Protein AF-A0A239DY11-F1 (afdb_monomer_lite)

Secondary structure (DSSP, 8-state):
--SHHHHHHHHHHHHHHHHHHHHHHHHHHHHHHHHHHHHHHHHHHHHHHHHHHHHHHHHHHHHHHHH--HHHHEEEEE-TTS-EEEEEE-HHHHHHHHHHHHTT--

Foldseek 3Di:
DPPVVVVVVVVVVVVVVVVVVVVVVVVVVVVCCVPVVVVVVVVVVVVVLVVQLVVLVVVLVVCCVPPDDPCQQKPFDADPVGHTPDIDGPVVVVVVNVVSVVSNVD

Structure (mmCIF, N/CA/C/O backbone):
data_AF-A0A239DY11-F1
#
_entry.id   AF-A0A239DY11-F1
#
loop_
_atom_site.group_PDB
_atom_site.id
_atom_site.type_symbol
_atom_site.label_atom_id
_atom_site.label_alt_id
_atom_site.label_comp_id
_atom_site.label_asym_id
_atom_site.label_entity_id
_atom_site.label_seq_id
_atom_site.pdbx_PDB_ins_code
_atom_site.Cartn_x
_atom_site.Cartn_y
_atom_site.Cartn_z
_atom_site.occupancy
_atom_site.B_iso_or_equiv
_atom_site.auth_seq_id
_atom_site.auth_comp_id
_atom_site.auth_asym_id
_atom_site.auth_atom_id
_atom_site.pdbx_PDB_model_num
ATOM 1 N N . MET A 1 1 ? 35.630 11.536 -66.362 1.00 48.06 1 MET A N 1
ATOM 2 C CA . MET A 1 1 ? 34.251 11.550 -65.810 1.00 48.06 1 MET A CA 1
ATOM 3 C C . MET A 1 1 ? 34.082 10.551 -64.643 1.00 48.06 1 MET A C 1
ATOM 5 O O . MET A 1 1 ? 33.128 9.793 -64.624 1.00 48.06 1 MET A O 1
ATOM 9 N N . TYR A 1 2 ? 34.978 10.537 -63.639 1.00 54.25 2 TYR A N 1
ATOM 10 C CA . TYR A 1 2 ? 34.955 9.521 -62.556 1.00 54.25 2 TYR A CA 1
ATOM 11 C C . TYR A 1 2 ? 34.627 10.074 -61.153 1.00 54.25 2 TYR A C 1
ATOM 13 O O . TYR A 1 2 ? 34.283 9.324 -60.245 1.00 54.25 2 TYR A O 1
ATOM 21 N N . ILE A 1 3 ? 34.649 11.397 -60.964 1.00 56.22 3 ILE A N 1
ATOM 22 C CA . ILE A 1 3 ? 34.571 12.025 -59.630 1.00 56.22 3 ILE A CA 1
ATOM 23 C C . ILE A 1 3 ? 33.116 12.144 -59.122 1.00 56.22 3 ILE A C 1
ATOM 25 O O . ILE A 1 3 ? 32.859 12.135 -57.918 1.00 56.22 3 ILE A O 1
ATOM 29 N N . LYS A 1 4 ? 32.123 12.172 -60.025 1.00 50.00 4 LYS A N 1
ATOM 30 C CA . LYS A 1 4 ? 30.705 12.387 -59.667 1.00 50.00 4 LYS A CA 1
ATOM 31 C C . LYS A 1 4 ? 30.059 11.173 -58.970 1.00 50.00 4 LYS A C 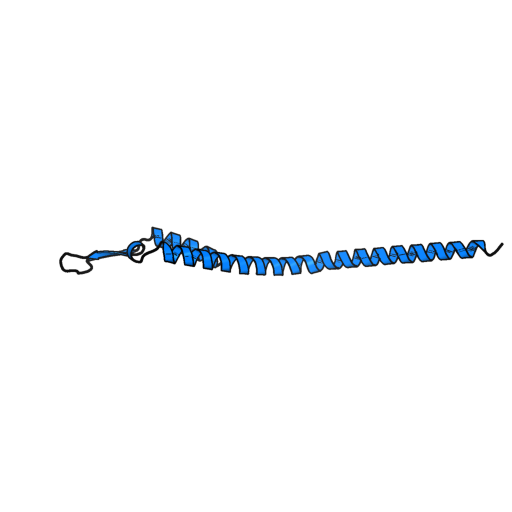1
ATOM 33 O O . LYS A 1 4 ? 29.171 11.354 -58.141 1.00 50.00 4 LYS A O 1
ATOM 38 N N . LYS A 1 5 ? 30.549 9.949 -59.225 1.00 49.91 5 LYS A N 1
ATOM 39 C CA . LYS A 1 5 ? 30.066 8.707 -58.578 1.00 49.91 5 LYS A CA 1
ATOM 40 C C . LYS A 1 5 ? 30.434 8.638 -57.085 1.00 49.91 5 LYS A C 1
ATOM 42 O O . LYS A 1 5 ? 29.667 8.088 -56.299 1.00 49.91 5 LYS A O 1
ATOM 47 N N . ARG A 1 6 ? 31.551 9.266 -56.678 1.00 54.41 6 ARG A N 1
ATOM 48 C CA . ARG A 1 6 ? 32.090 9.224 -55.304 1.00 54.41 6 ARG A CA 1
ATOM 49 C C . ARG A 1 6 ? 31.187 9.933 -54.277 1.00 54.41 6 ARG A C 1
ATOM 51 O O . ARG A 1 6 ? 30.952 9.449 -53.177 1.00 54.41 6 ARG A O 1
ATOM 58 N N . LYS A 1 7 ? 30.600 11.072 -54.657 1.00 56.34 7 LYS A N 1
ATOM 59 C CA . LYS A 1 7 ? 29.726 11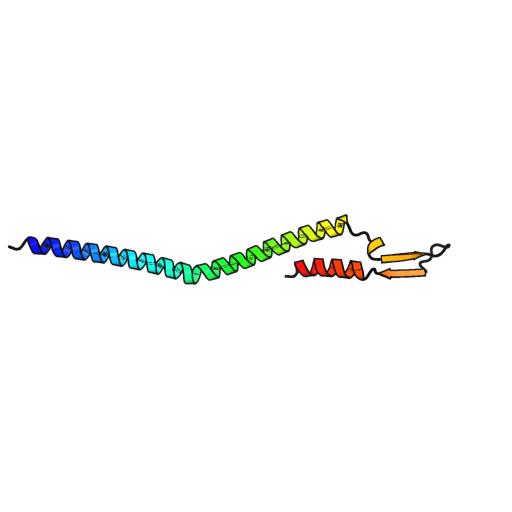.854 -53.761 1.00 56.34 7 LYS A CA 1
ATOM 60 C C . LYS A 1 7 ? 28.365 11.193 -53.500 1.00 56.34 7 LYS A C 1
ATOM 62 O O . LYS A 1 7 ? 27.757 11.462 -52.469 1.00 56.34 7 LYS A O 1
ATOM 67 N N . ARG A 1 8 ? 27.881 10.328 -54.402 1.00 60.59 8 ARG A N 1
ATOM 68 C CA . ARG A 1 8 ? 26.579 9.653 -54.256 1.00 60.59 8 ARG A CA 1
ATOM 69 C C . ARG A 1 8 ? 26.630 8.520 -53.227 1.00 60.59 8 ARG A C 1
ATOM 71 O O . ARG A 1 8 ? 25.705 8.422 -52.432 1.00 60.59 8 ARG A O 1
ATOM 78 N N . TYR A 1 9 ? 27.710 7.731 -53.166 1.00 68.25 9 TYR A N 1
ATOM 79 C CA . TYR A 1 9 ? 27.815 6.673 -52.148 1.00 68.25 9 TYR A CA 1
ATOM 80 C C . TYR A 1 9 ? 27.981 7.232 -50.732 1.00 68.25 9 TYR A C 1
ATOM 82 O O . TYR A 1 9 ? 27.451 6.648 -49.796 1.00 68.25 9 TYR A O 1
ATOM 90 N N . LEU A 1 10 ? 28.678 8.366 -50.561 1.00 69.50 10 LEU A N 1
ATOM 91 C CA . LEU A 1 10 ? 28.836 9.001 -49.245 1.00 69.50 10 LEU A CA 1
ATOM 92 C C . LEU A 1 10 ? 27.484 9.468 -48.699 1.00 69.50 10 LEU A C 1
ATOM 94 O O . LEU A 1 10 ? 27.180 9.224 -47.538 1.00 69.50 10 LEU A O 1
ATOM 98 N N . LYS A 1 11 ? 26.643 10.065 -49.555 1.00 74.25 11 LYS A N 1
ATOM 99 C CA . LYS A 1 11 ? 25.281 10.472 -49.181 1.00 74.25 11 LYS A CA 1
ATOM 100 C C . LYS A 1 11 ? 24.397 9.280 -48.818 1.00 74.25 11 LYS A C 1
ATOM 102 O O . LYS A 1 11 ? 23.696 9.349 -47.820 1.00 74.25 11 LYS A O 1
ATOM 107 N N . VAL A 1 12 ? 24.465 8.188 -49.585 1.00 80.31 12 VAL A N 1
ATOM 108 C CA . VAL A 1 12 ? 23.704 6.961 -49.286 1.00 80.31 12 VAL A CA 1
ATOM 109 C C . VAL A 1 12 ? 24.174 6.342 -47.968 1.00 80.31 12 VAL A C 1
ATOM 111 O O . VAL A 1 12 ? 23.343 6.023 -47.131 1.00 80.31 12 VAL A O 1
ATOM 114 N N . LYS A 1 13 ? 25.490 6.268 -47.729 1.00 84.62 13 LYS A N 1
ATOM 115 C CA . LYS A 1 13 ? 26.055 5.714 -46.490 1.00 84.62 13 LYS A CA 1
ATOM 116 C C . LYS A 1 13 ? 25.643 6.519 -45.251 1.00 84.62 13 LYS A C 1
ATOM 118 O O . LYS A 1 13 ? 25.296 5.924 -44.238 1.00 84.62 13 LYS A O 1
ATOM 123 N N . ILE A 1 14 ? 25.633 7.851 -45.342 1.00 86.31 14 ILE A N 1
ATOM 124 C CA . ILE A 1 14 ? 25.152 8.729 -44.261 1.00 86.31 14 ILE A CA 1
ATOM 125 C C . ILE A 1 14 ? 23.659 8.498 -44.001 1.00 86.31 14 ILE A C 1
ATOM 127 O O . ILE A 1 14 ? 23.258 8.363 -42.849 1.00 86.31 14 ILE A O 1
ATOM 131 N N . TYR A 1 15 ? 22.848 8.382 -45.054 1.00 88.62 15 TYR A N 1
ATOM 132 C CA . TYR A 1 15 ? 21.413 8.123 -44.917 1.00 88.62 15 TYR A CA 1
ATOM 133 C C . TYR A 1 15 ? 21.130 6.774 -44.239 1.00 88.62 15 TYR A C 1
ATOM 135 O O . TYR A 1 15 ? 20.275 6.689 -43.361 1.00 88.62 15 TYR A O 1
ATOM 143 N N . THR A 1 16 ? 21.891 5.730 -44.583 1.00 87.94 16 THR A N 1
ATOM 144 C CA . THR A 1 16 ? 21.779 4.410 -43.944 1.00 87.94 16 THR A CA 1
ATOM 145 C C . THR A 1 16 ? 22.187 4.443 -42.469 1.00 87.94 16 THR A C 1
ATOM 147 O O . THR A 1 16 ? 21.552 3.791 -41.650 1.00 87.94 16 THR A O 1
ATOM 150 N N . ILE A 1 17 ? 23.207 5.222 -42.098 1.00 89.75 17 ILE A N 1
ATOM 151 C CA . ILE A 1 17 ? 23.615 5.371 -40.690 1.00 89.75 17 ILE A CA 1
ATOM 152 C C . ILE A 1 17 ? 22.529 6.089 -39.881 1.00 89.75 17 ILE A C 1
ATOM 154 O O . ILE A 1 17 ? 22.201 5.652 -38.781 1.00 89.75 17 ILE A O 1
ATOM 158 N N . ILE A 1 18 ? 21.940 7.153 -40.432 1.00 90.25 18 ILE A N 1
ATOM 159 C CA . ILE A 1 18 ? 20.866 7.907 -39.769 1.00 90.25 18 ILE A CA 1
ATOM 160 C C . ILE A 1 18 ? 19.640 7.019 -39.548 1.00 90.25 18 ILE A C 1
ATOM 162 O O . ILE A 1 18 ? 19.079 7.013 -38.454 1.00 90.25 18 ILE A O 1
ATOM 166 N N . ILE A 1 19 ? 19.244 6.233 -40.555 1.00 90.81 19 ILE A N 1
ATOM 167 C CA . ILE A 1 19 ? 18.071 5.360 -40.433 1.00 90.81 19 ILE A CA 1
ATOM 168 C C . ILE A 1 19 ? 18.316 4.222 -39.441 1.00 90.81 19 ILE A C 1
ATOM 170 O O . ILE A 1 19 ? 17.426 3.883 -38.667 1.00 90.81 19 ILE A O 1
ATOM 174 N N . PHE A 1 20 ? 19.539 3.689 -39.400 1.00 91.19 20 PHE A N 1
ATOM 175 C CA . PHE A 1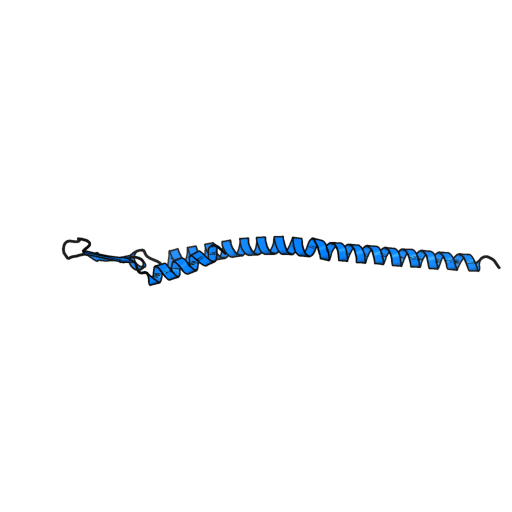 20 ? 19.934 2.681 -38.422 1.00 91.19 20 PHE A CA 1
ATOM 176 C C . PHE A 1 20 ? 19.917 3.246 -36.996 1.00 91.19 20 PHE A C 1
ATOM 178 O O . PHE A 1 20 ? 19.383 2.615 -36.091 1.00 91.19 20 PHE A O 1
ATOM 185 N N . MET A 1 21 ? 20.424 4.466 -36.799 1.00 90.44 21 MET A N 1
ATOM 186 C CA . MET A 1 21 ? 20.396 5.141 -35.499 1.00 90.44 21 MET A CA 1
ATOM 187 C C . MET A 1 21 ? 18.959 5.374 -35.007 1.00 90.44 21 MET A C 1
ATOM 189 O O . MET A 1 21 ? 18.652 5.078 -33.854 1.00 90.44 21 MET A O 1
ATOM 193 N N . LEU A 1 22 ? 18.065 5.840 -35.885 1.00 89.81 22 LEU A N 1
ATOM 194 C CA . LEU A 1 22 ? 16.636 6.002 -35.587 1.00 89.81 22 LEU A CA 1
ATOM 195 C C . LEU A 1 22 ? 15.956 4.672 -35.242 1.00 89.81 22 LEU A C 1
ATOM 197 O O . LEU A 1 22 ? 15.145 4.609 -34.317 1.00 89.81 22 LEU A O 1
ATOM 201 N N . MET A 1 23 ? 16.307 3.600 -35.949 1.00 90.31 23 MET A N 1
ATOM 202 C CA . MET A 1 23 ? 15.774 2.265 -35.686 1.00 90.31 23 MET A CA 1
ATOM 203 C C . MET A 1 23 ? 16.217 1.738 -34.314 1.00 90.31 23 MET A C 1
ATOM 205 O O . MET A 1 23 ? 15.401 1.207 -33.571 1.00 90.31 23 MET A O 1
ATOM 209 N N . VAL A 1 24 ? 17.481 1.943 -33.931 1.00 88.25 24 VAL A N 1
ATOM 210 C CA . VAL A 1 24 ? 17.993 1.544 -32.608 1.00 88.25 24 VAL A CA 1
ATOM 211 C C . VAL A 1 24 ? 17.326 2.342 -31.486 1.00 88.25 24 VAL A C 1
ATOM 213 O O . VAL A 1 24 ? 16.937 1.760 -30.475 1.00 88.25 24 VAL A O 1
ATOM 216 N N . LEU A 1 25 ? 17.147 3.653 -31.672 1.00 86.94 25 LEU A N 1
ATOM 217 C CA . LEU A 1 25 ? 16.452 4.510 -30.708 1.00 86.94 25 LEU A CA 1
ATOM 218 C C . LEU A 1 25 ? 15.011 4.035 -30.491 1.00 86.94 25 LEU A C 1
ATOM 220 O O . LEU A 1 25 ? 14.616 3.766 -29.361 1.00 86.94 25 LEU A O 1
ATOM 224 N N . THR A 1 26 ? 14.246 3.872 -31.570 1.00 85.44 26 THR A N 1
ATOM 225 C CA . THR A 1 26 ? 12.842 3.433 -31.490 1.00 85.44 26 THR A CA 1
ATOM 226 C C . THR A 1 26 ? 12.699 2.033 -30.895 1.00 85.44 26 THR A C 1
ATOM 228 O O . THR A 1 26 ? 11.829 1.821 -30.055 1.00 85.44 26 THR A O 1
ATOM 231 N N . PHE A 1 27 ? 13.585 1.097 -31.243 1.00 83.12 27 PHE A N 1
ATOM 232 C CA . PHE A 1 27 ? 13.581 -0.251 -30.671 1.00 83.12 27 PHE A CA 1
ATOM 233 C C . PHE A 1 27 ? 13.924 -0.251 -29.173 1.00 83.12 27 PHE A C 1
ATOM 235 O O . PHE A 1 27 ? 13.315 -0.987 -28.398 1.00 83.12 27 PHE A O 1
ATOM 242 N N . GLY A 1 28 ? 14.856 0.609 -28.747 1.00 79.62 28 GLY A N 1
ATOM 243 C CA . GLY A 1 28 ? 15.194 0.805 -27.336 1.00 79.62 28 GLY A CA 1
ATOM 244 C C . GLY A 1 28 ? 14.025 1.363 -26.524 1.00 79.62 28 GLY A C 1
ATOM 245 O O . GLY A 1 28 ? 13.706 0.818 -25.469 1.00 79.62 28 GLY A O 1
ATOM 246 N N . PHE A 1 29 ? 13.341 2.386 -27.045 1.00 77.00 29 PHE A N 1
ATOM 247 C CA . PHE A 1 29 ? 12.123 2.927 -26.432 1.00 77.00 29 PHE A CA 1
ATOM 248 C C . PHE A 1 29 ? 11.020 1.864 -26.327 1.00 77.00 29 PHE A C 1
ATOM 250 O O . PHE A 1 29 ? 10.446 1.688 -25.259 1.00 77.00 29 PHE A O 1
ATOM 257 N N . PHE A 1 30 ? 10.795 1.075 -27.380 1.00 76.88 30 PHE A N 1
ATOM 258 C CA . PHE A 1 30 ? 9.774 0.021 -27.376 1.00 76.88 30 PHE A CA 1
ATOM 259 C C . PHE A 1 30 ? 10.087 -1.125 -26.395 1.00 76.88 30 PHE A C 1
ATOM 261 O O . PHE A 1 30 ? 9.180 -1.737 -25.825 1.00 76.88 30 PHE A O 1
ATOM 268 N N . TYR A 1 31 ? 11.373 -1.429 -26.190 1.00 73.69 31 TYR A N 1
ATOM 269 C CA . TYR A 1 31 ? 11.825 -2.420 -25.211 1.00 73.69 31 TYR A CA 1
ATOM 270 C C . TYR A 1 31 ? 11.669 -1.915 -23.771 1.00 73.69 31 TYR A C 1
ATOM 272 O O . TYR A 1 31 ? 11.290 -2.681 -22.882 1.00 73.69 31 TYR A O 1
ATOM 280 N N . ILE A 1 32 ? 11.937 -0.626 -23.551 1.00 68.38 32 ILE A N 1
ATOM 281 C CA . ILE A 1 32 ? 11.710 0.046 -22.272 1.00 68.38 32 ILE A CA 1
ATOM 282 C C . ILE A 1 32 ? 10.215 0.069 -21.956 1.00 68.38 32 ILE A C 1
ATOM 284 O O . ILE A 1 32 ? 9.830 -0.421 -20.901 1.00 68.38 32 ILE A O 1
ATOM 288 N N . ASP A 1 33 ? 9.362 0.522 -22.870 1.00 68.44 33 ASP A N 1
ATOM 289 C CA . ASP A 1 33 ? 7.922 0.610 -22.609 1.00 68.44 33 ASP A CA 1
ATOM 290 C C . ASP A 1 33 ? 7.303 -0.763 -22.318 1.00 68.44 33 ASP A C 1
ATOM 292 O O . ASP A 1 33 ? 6.605 -0.926 -21.322 1.00 68.44 33 ASP A O 1
ATOM 296 N N . ASN A 1 34 ? 7.618 -1.800 -23.098 1.00 65.88 34 ASN A N 1
ATOM 297 C CA . ASN A 1 34 ? 7.008 -3.118 -22.877 1.00 65.88 34 ASN A CA 1
ATOM 298 C C . ASN A 1 34 ? 7.492 -3.839 -21.612 1.00 65.88 34 ASN A C 1
ATOM 300 O O . ASN A 1 34 ? 6.792 -4.720 -21.114 1.00 65.88 34 ASN A O 1
ATOM 304 N N . LYS A 1 35 ? 8.688 -3.524 -21.100 1.00 61.69 35 LYS A N 1
ATOM 305 C CA . LYS A 1 35 ? 9.298 -4.280 -19.990 1.00 61.69 35 LYS A CA 1
ATOM 306 C C . LYS A 1 35 ? 9.403 -3.479 -18.694 1.00 61.69 35 LYS A C 1
ATOM 308 O O . LYS A 1 35 ? 9.255 -4.037 -17.606 1.00 61.69 35 LYS A O 1
ATOM 313 N N . ILE A 1 36 ? 9.631 -2.174 -18.799 1.00 64.00 36 ILE A N 1
ATOM 314 C CA . ILE A 1 36 ? 9.755 -1.263 -17.660 1.00 64.00 36 ILE A CA 1
ATOM 315 C C . ILE A 1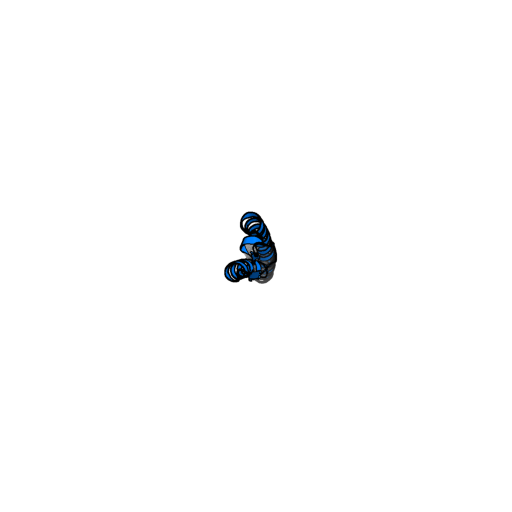 36 ? 8.379 -0.774 -17.213 1.00 64.00 36 ILE A C 1
ATOM 317 O O . ILE A 1 36 ? 8.163 -0.708 -16.009 1.00 64.00 36 ILE A O 1
ATOM 321 N N . MET A 1 37 ? 7.420 -0.539 -18.117 1.00 71.44 37 MET A N 1
ATOM 322 C CA . MET A 1 37 ? 6.079 -0.092 -17.719 1.00 71.44 37 MET A CA 1
ATOM 323 C C . MET A 1 37 ? 5.354 -1.057 -16.762 1.00 71.44 37 MET A C 1
ATOM 325 O O . MET A 1 37 ? 4.931 -0.588 -15.705 1.00 71.44 37 MET A O 1
ATOM 329 N N . PRO A 1 38 ? 5.274 -2.384 -17.012 1.00 72.50 38 PRO A N 1
ATOM 330 C CA . PRO A 1 38 ? 4.636 -3.292 -16.053 1.00 72.50 38 PRO A CA 1
ATOM 331 C C . PRO A 1 38 ? 5.410 -3.389 -14.730 1.00 72.50 38 PRO A C 1
ATOM 333 O O . PRO A 1 38 ? 4.813 -3.539 -13.669 1.00 72.50 38 PRO A O 1
ATOM 336 N N . THR A 1 39 ? 6.738 -3.248 -14.766 1.00 73.56 39 THR A N 1
ATOM 337 C CA . THR A 1 39 ? 7.587 -3.304 -13.565 1.00 73.56 39 THR A CA 1
ATOM 338 C C . THR A 1 39 ? 7.418 -2.056 -12.696 1.00 73.56 39 THR A C 1
ATOM 340 O O . THR A 1 39 ? 7.275 -2.153 -11.480 1.00 73.56 39 THR A O 1
ATOM 343 N N . VAL A 1 40 ? 7.405 -0.874 -13.313 1.00 76.06 40 VAL A N 1
ATOM 344 C CA . VAL A 1 40 ? 7.190 0.406 -12.625 1.00 76.06 40 VAL A CA 1
ATOM 345 C C . VAL A 1 40 ? 5.769 0.490 -12.089 1.00 76.06 40 VAL A C 1
ATOM 347 O O . VAL A 1 40 ? 5.585 0.968 -10.975 1.00 76.06 40 VAL A O 1
ATOM 350 N N . GLN A 1 41 ? 4.781 -0.017 -12.826 1.00 79.12 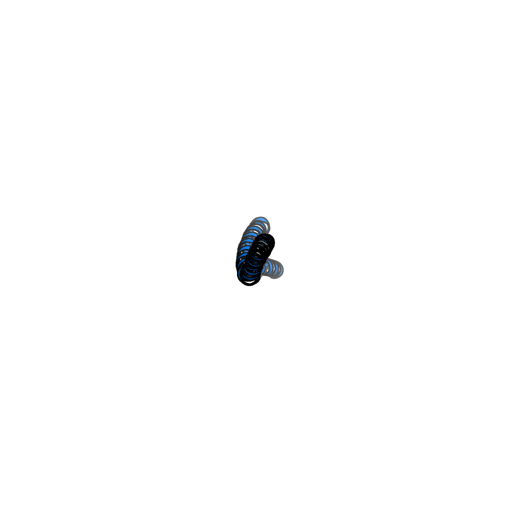41 GLN A N 1
ATOM 351 C CA . GLN A 1 41 ? 3.402 -0.074 -12.358 1.00 79.12 41 GLN A CA 1
ATOM 352 C C . GLN A 1 41 ? 3.252 -1.013 -11.158 1.00 79.12 41 GLN A C 1
ATOM 354 O O . GLN A 1 41 ? 2.664 -0.601 -10.168 1.00 79.12 41 GLN A O 1
ATOM 359 N N . ALA A 1 42 ? 3.855 -2.206 -11.180 1.00 78.69 42 ALA A N 1
ATOM 360 C CA . ALA A 1 42 ? 3.826 -3.124 -10.039 1.00 78.69 42 ALA A CA 1
ATOM 361 C C . ALA A 1 42 ? 4.493 -2.523 -8.789 1.00 78.69 42 ALA A C 1
ATOM 363 O O . ALA A 1 42 ? 3.964 -2.616 -7.684 1.00 78.69 42 ALA A O 1
ATOM 364 N N . ILE A 1 43 ? 5.641 -1.856 -8.950 1.00 81.12 43 ILE A N 1
ATOM 365 C CA . ILE A 1 43 ? 6.310 -1.163 -7.838 1.00 81.12 43 ILE A CA 1
ATOM 366 C C . ILE A 1 43 ? 5.476 0.032 -7.365 1.00 81.12 43 ILE A C 1
ATOM 368 O O . ILE A 1 43 ? 5.378 0.273 -6.164 1.00 81.12 43 ILE A O 1
ATOM 372 N N . GLY A 1 44 ? 4.878 0.776 -8.294 1.00 84.44 44 GLY A N 1
ATOM 373 C CA . GLY A 1 44 ? 4.008 1.910 -8.007 1.00 84.44 44 GLY A CA 1
ATOM 374 C C . GLY A 1 44 ? 2.753 1.495 -7.250 1.00 84.44 44 GLY A C 1
ATOM 375 O O . GLY A 1 44 ? 2.391 2.160 -6.290 1.00 84.44 44 GLY A O 1
ATOM 376 N N . GLU A 1 45 ? 2.142 0.375 -7.621 1.00 84.75 45 GLU A N 1
ATOM 377 C CA . GLU A 1 45 ? 0.971 -0.199 -6.962 1.00 84.75 45 GLU A CA 1
ATOM 378 C C . GLU A 1 45 ? 1.314 -0.681 -5.550 1.00 84.75 45 GLU A C 1
ATOM 380 O O . GLU A 1 45 ? 0.653 -0.279 -4.598 1.00 84.75 45 GLU A O 1
ATOM 385 N N . LEU A 1 46 ? 2.425 -1.407 -5.379 1.00 85.62 46 LEU A N 1
ATOM 386 C CA . LEU A 1 46 ? 2.923 -1.801 -4.056 1.00 85.62 46 LEU A CA 1
ATOM 387 C C . LEU A 1 46 ? 3.224 -0.589 -3.165 1.00 85.62 46 LEU A C 1
ATOM 389 O O . LEU A 1 46 ? 2.889 -0.577 -1.982 1.00 85.62 46 LEU A O 1
ATOM 393 N N . LYS A 1 47 ? 3.854 0.449 -3.725 1.00 85.88 47 LYS A N 1
ATOM 394 C CA . LYS A 1 47 ? 4.165 1.685 -2.996 1.00 85.88 47 LYS A CA 1
ATOM 395 C C . LYS A 1 47 ? 2.910 2.482 -2.661 1.00 85.88 47 LYS A C 1
ATOM 397 O O . LYS A 1 47 ? 2.812 3.009 -1.557 1.00 85.88 47 LYS A O 1
ATOM 402 N N . ALA A 1 48 ? 1.958 2.562 -3.583 1.00 87.06 48 ALA A N 1
ATOM 403 C CA . ALA A 1 48 ? 0.677 3.213 -3.358 1.00 87.06 48 ALA A CA 1
ATOM 404 C C . ALA A 1 48 ? -0.125 2.483 -2.277 1.00 87.06 48 ALA A C 1
ATOM 406 O O . ALA A 1 48 ? -0.656 3.145 -1.389 1.00 87.06 48 ALA A O 1
ATOM 407 N N . GLN A 1 49 ? -0.152 1.149 -2.297 1.00 87.94 49 GLN A N 1
ATOM 408 C CA . GLN A 1 49 ? -0.790 0.334 -1.266 1.00 87.94 49 GLN A CA 1
ATOM 409 C C . GLN A 1 49 ? -0.110 0.548 0.092 1.00 87.94 49 GLN A C 1
ATOM 411 O O . GLN A 1 49 ? -0.787 0.888 1.054 1.00 87.94 49 GLN A O 1
ATOM 416 N N . GLU A 1 50 ? 1.227 0.503 0.162 1.00 88.69 50 GLU A N 1
ATOM 417 C CA . GLU A 1 50 ? 1.987 0.777 1.395 1.00 88.69 50 GLU A CA 1
ATOM 418 C C . GLU A 1 50 ? 1.641 2.153 1.993 1.00 88.69 50 GLU A C 1
ATOM 420 O O . GLU A 1 50 ? 1.381 2.273 3.194 1.00 88.69 50 GLU A O 1
ATOM 425 N N . ILE A 1 51 ? 1.634 3.198 1.160 1.00 87.94 51 ILE A N 1
ATOM 426 C CA . ILE A 1 51 ? 1.296 4.564 1.582 1.00 87.94 51 ILE A CA 1
ATOM 427 C C . ILE A 1 51 ? -0.170 4.642 2.022 1.00 87.94 51 ILE A C 1
ATOM 429 O O . ILE A 1 51 ? -0.463 5.252 3.050 1.00 87.94 51 ILE A O 1
ATOM 433 N N . THR A 1 52 ? -1.077 4.000 1.286 1.00 88.75 52 THR A N 1
ATOM 434 C CA . THR A 1 52 ? -2.516 3.985 1.580 1.00 88.75 52 THR A CA 1
ATOM 435 C C . THR A 1 52 ? -2.789 3.306 2.916 1.00 88.75 52 THR A C 1
ATOM 437 O O . THR A 1 52 ? -3.386 3.922 3.796 1.00 88.75 52 THR A O 1
ATOM 440 N N . THR A 1 53 ? -2.282 2.092 3.134 1.00 88.31 53 THR A N 1
ATOM 441 C CA . THR A 1 53 ? -2.459 1.353 4.390 1.00 88.31 53 THR A CA 1
ATOM 442 C C . THR A 1 53 ? -1.904 2.131 5.583 1.00 88.31 53 THR A C 1
ATOM 444 O O . THR A 1 53 ? -2.543 2.195 6.636 1.00 88.31 53 THR A O 1
ATOM 447 N N . ARG A 1 54 ? -0.737 2.774 5.432 1.00 87.06 54 ARG A N 1
ATOM 448 C CA . ARG A 1 54 ? -0.164 3.627 6.486 1.00 87.06 54 ARG A CA 1
ATOM 449 C C . ARG A 1 54 ? -1.050 4.827 6.796 1.00 87.06 54 ARG A C 1
ATOM 451 O O . ARG A 1 54 ? -1.342 5.059 7.966 1.00 87.06 54 ARG A O 1
ATOM 458 N N . ALA A 1 55 ? -1.507 5.541 5.771 1.00 88.12 55 ALA A N 1
ATOM 459 C CA . ALA A 1 55 ? -2.370 6.705 5.934 1.00 88.12 55 ALA A CA 1
ATOM 460 C C . ALA A 1 55 ? -3.716 6.341 6.582 1.00 88.12 55 ALA A C 1
ATOM 462 O O . ALA A 1 55 ? -4.186 7.059 7.468 1.00 88.12 55 ALA A O 1
ATOM 463 N N . ILE A 1 56 ? -4.318 5.208 6.195 1.00 87.94 56 ILE A N 1
ATOM 464 C CA . ILE A 1 56 ? -5.556 4.708 6.809 1.00 87.94 56 ILE A CA 1
ATOM 465 C C . ILE A 1 56 ? -5.302 4.358 8.276 1.00 87.94 56 ILE A C 1
ATOM 467 O O . ILE A 1 56 ? -6.068 4.787 9.132 1.00 87.94 56 ILE A O 1
ATOM 471 N N . ASN A 1 57 ? -4.223 3.636 8.594 1.00 87.00 57 ASN A N 1
ATOM 472 C CA . ASN A 1 57 ? -3.930 3.250 9.976 1.00 87.00 57 ASN A CA 1
ATOM 473 C C . ASN A 1 57 ? -3.704 4.454 10.890 1.00 87.00 57 ASN A C 1
ATOM 475 O O . ASN A 1 57 ? -4.252 4.522 11.991 1.00 87.00 57 ASN A O 1
ATOM 479 N N . GLU A 1 58 ? -2.946 5.436 10.414 1.00 87.62 58 GLU A N 1
ATOM 480 C CA . GLU A 1 58 ? -2.733 6.676 11.150 1.00 87.62 58 GLU A CA 1
ATOM 481 C C . GLU A 1 58 ? -4.055 7.425 11.372 1.00 87.62 58 GLU A C 1
ATOM 483 O O . GLU A 1 58 ? -4.369 7.801 12.502 1.00 87.62 58 GLU A O 1
ATOM 488 N N . SER A 1 59 ? -4.883 7.545 10.332 1.00 84.88 59 SER A N 1
ATOM 489 C CA . SER A 1 59 ? -6.176 8.235 10.408 1.00 84.88 59 SER A CA 1
ATOM 490 C C . SER A 1 59 ? -7.162 7.535 11.351 1.00 84.88 59 SER A C 1
ATOM 492 O O . SER A 1 59 ? -7.786 8.184 12.190 1.00 84.88 59 SER A O 1
ATOM 494 N N . VAL A 1 60 ? -7.285 6.206 11.264 1.00 84.94 60 VAL A N 1
ATOM 495 C CA . VAL A 1 60 ? -8.181 5.412 12.124 1.00 84.94 60 VAL A CA 1
ATOM 496 C C . VAL A 1 60 ? -7.729 5.472 13.581 1.00 84.94 60 VAL A C 1
ATOM 498 O O . VAL A 1 60 ? -8.559 5.665 14.466 1.00 84.94 60 VAL A O 1
ATOM 501 N N . SER A 1 61 ? -6.425 5.370 13.849 1.00 82.38 61 SER A N 1
ATOM 502 C CA . SER A 1 61 ? -5.873 5.462 15.207 1.00 82.38 61 SER A CA 1
ATOM 503 C C . SER A 1 61 ? -6.189 6.806 15.870 1.00 82.38 61 SER A C 1
ATOM 505 O O . SER A 1 61 ? -6.525 6.847 17.056 1.00 82.38 61 SER A O 1
ATOM 507 N N . VAL A 1 62 ? -6.132 7.902 15.108 1.00 82.00 62 VAL A N 1
ATOM 508 C CA . VAL A 1 62 ? -6.476 9.245 15.594 1.00 82.00 62 VAL A CA 1
ATOM 509 C C . VAL A 1 62 ? -7.968 9.356 15.915 1.00 82.00 62 VAL A C 1
ATOM 511 O O . VAL A 1 62 ? -8.309 9.795 17.012 1.00 82.00 62 VAL A O 1
ATOM 514 N N . VAL A 1 63 ? -8.847 8.908 15.012 1.00 78.75 63 VAL A N 1
ATOM 515 C CA . VAL A 1 63 ? -10.310 8.966 15.201 1.00 78.75 63 VAL A CA 1
ATOM 516 C C . VAL A 1 63 ? -10.755 8.091 16.374 1.00 78.75 63 VAL A C 1
ATOM 518 O O . VAL A 1 63 ? -11.474 8.549 17.258 1.00 78.75 63 VAL A O 1
ATOM 521 N N . VAL A 1 64 ? -10.281 6.843 16.444 1.00 79.44 64 VAL A N 1
ATOM 522 C CA . VAL A 1 64 ? -10.673 5.907 17.510 1.00 79.44 64 VAL A CA 1
ATOM 523 C C . VAL A 1 64 ? -10.218 6.404 18.884 1.00 79.44 64 VAL A C 1
ATOM 525 O O . VAL A 1 64 ? -10.959 6.265 19.851 1.00 79.44 64 VAL A O 1
ATOM 528 N N . LYS A 1 65 ? -9.030 7.013 18.994 1.00 73.50 65 LYS A N 1
ATOM 529 C CA . LYS A 1 65 ? -8.535 7.536 20.279 1.00 73.50 65 LYS A CA 1
ATOM 530 C C . LYS A 1 65 ? -9.238 8.808 20.748 1.00 73.50 65 LYS A C 1
ATOM 532 O O . LYS A 1 65 ? -9.235 9.060 21.950 1.00 73.50 65 LYS A O 1
ATOM 537 N N . GLN A 1 66 ? -9.764 9.624 19.837 1.00 71.69 66 GLN A N 1
ATOM 538 C CA . GLN A 1 66 ? -10.394 10.898 20.194 1.00 71.69 66 GLN A CA 1
ATOM 539 C C . GLN A 1 66 ? -11.902 10.765 20.436 1.00 71.69 66 GLN A C 1
ATOM 541 O O . GLN A 1 66 ? -12.407 11.408 21.355 1.00 71.69 66 GLN A O 1
ATOM 546 N N . ASP A 1 67 ? -12.600 9.913 19.678 1.00 70.38 67 ASP A N 1
ATOM 547 C CA . ASP A 1 67 ? -14.070 9.858 19.687 1.00 70.38 67 ASP A CA 1
ATOM 548 C C . ASP A 1 67 ? -14.677 8.653 20.427 1.00 70.38 67 ASP A C 1
ATOM 550 O O . ASP A 1 67 ? -15.870 8.677 20.719 1.00 70.38 67 ASP A O 1
ATOM 554 N N . VAL A 1 68 ? -13.913 7.597 20.745 1.00 76.44 68 VAL A N 1
ATOM 555 C CA . VAL A 1 68 ? -14.477 6.356 21.317 1.00 76.44 68 VAL A CA 1
ATOM 556 C C . VAL A 1 68 ? -14.026 6.142 22.763 1.00 76.44 68 VAL A C 1
ATOM 558 O O . VAL A 1 68 ? -12.862 5.820 23.017 1.00 76.44 68 VAL A O 1
ATOM 561 N N . LYS A 1 69 ? -14.953 6.245 23.726 1.00 75.56 69 LYS A N 1
ATOM 562 C CA . LYS A 1 69 ? -14.716 5.843 25.125 1.00 75.56 69 LYS A CA 1
ATOM 563 C C . LYS A 1 69 ? -15.193 4.414 25.380 1.00 75.56 69 LYS A C 1
ATOM 565 O O . LYS A 1 69 ? -16.033 3.870 24.669 1.00 75.56 69 LYS A O 1
ATOM 570 N N . TYR A 1 70 ? -14.681 3.799 26.447 1.00 72.06 70 TYR A N 1
ATOM 571 C CA . TYR A 1 70 ? -15.092 2.454 26.871 1.00 72.06 70 TYR A CA 1
ATOM 572 C C . TYR A 1 70 ? -16.602 2.365 27.156 1.00 72.06 70 TYR A C 1
ATOM 574 O O . TYR A 1 70 ? -17.249 1.385 26.795 1.00 72.06 70 TYR A O 1
ATOM 582 N N . GLU A 1 71 ? -17.163 3.431 27.726 1.00 76.19 71 GLU A N 1
ATOM 583 C CA . GLU A 1 71 ? -18.589 3.576 28.049 1.00 76.19 71 GLU A CA 1
ATOM 584 C C . GLU A 1 71 ? -19.486 3.603 26.796 1.00 76.19 71 GLU A C 1
ATOM 586 O O . GLU A 1 71 ? -20.650 3.209 26.856 1.00 76.19 71 GLU A O 1
ATOM 591 N N . ASP A 1 72 ? -18.940 3.998 25.639 1.00 77.56 72 ASP A N 1
ATOM 592 C CA . ASP A 1 72 ? -19.669 4.021 24.366 1.00 77.56 72 ASP A CA 1
ATOM 593 C C . ASP A 1 72 ? -19.714 2.635 23.700 1.00 77.56 72 ASP A C 1
ATOM 595 O O . ASP A 1 72 ? -20.621 2.330 22.913 1.00 77.56 72 ASP A O 1
ATOM 599 N N . LEU A 1 73 ? -18.742 1.778 24.036 1.00 82.31 73 LEU A N 1
ATOM 600 C CA . LEU A 1 73 ? -18.624 0.402 23.550 1.00 82.31 73 LEU A CA 1
ATOM 601 C C . LEU A 1 73 ? -19.355 -0.595 24.442 1.00 82.31 73 LEU A C 1
ATOM 603 O O . LEU A 1 73 ? -19.871 -1.594 23.936 1.00 82.31 73 LEU A O 1
ATOM 607 N N . ILE A 1 74 ? -19.393 -0.349 25.751 1.00 82.69 74 ILE A N 1
ATOM 608 C CA . ILE A 1 74 ? -20.001 -1.234 26.741 1.00 82.69 74 ILE A CA 1
ATOM 609 C C . ILE A 1 74 ? -20.836 -0.394 27.705 1.00 82.69 74 ILE A C 1
ATOM 611 O O . ILE A 1 74 ? -20.311 0.413 28.465 1.00 82.69 74 ILE A O 1
ATOM 615 N N . SER A 1 75 ? -22.146 -0.640 27.707 1.00 83.81 75 SER A N 1
ATOM 616 C CA . SER A 1 75 ? -23.073 -0.065 28.676 1.00 83.81 75 SER A CA 1
ATOM 617 C C . SER A 1 75 ? -23.200 -1.000 29.875 1.00 83.81 75 SER A C 1
ATOM 619 O O . SER 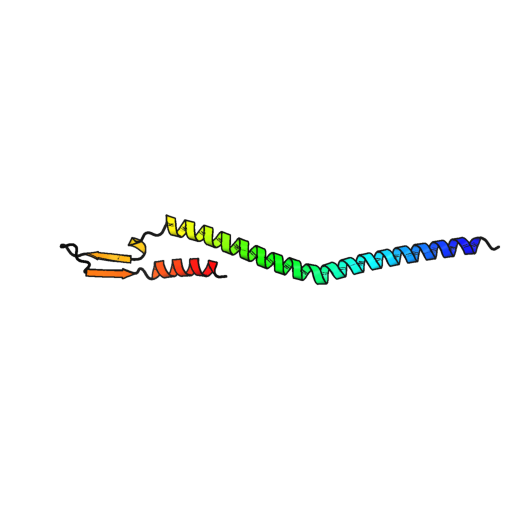A 1 75 ? -23.579 -2.167 29.725 1.00 83.81 75 SER A O 1
ATOM 621 N N . ILE A 1 76 ? -22.876 -0.484 31.059 1.00 82.56 76 ILE A N 1
ATOM 622 C CA . ILE A 1 76 ? -22.976 -1.191 32.337 1.00 82.56 76 ILE A CA 1
ATOM 623 C C . ILE A 1 76 ? -24.083 -0.519 33.153 1.00 82.56 76 ILE A C 1
ATOM 625 O O . ILE A 1 76 ? -24.100 0.704 33.287 1.00 82.56 76 ILE A O 1
ATOM 629 N N . LYS A 1 77 ? -25.026 -1.308 33.674 1.00 79.88 77 LYS A N 1
ATOM 630 C CA . LYS A 1 77 ? -25.984 -0.864 34.692 1.00 79.88 77 LYS A CA 1
ATOM 631 C C . LYS A 1 77 ? -25.685 -1.572 36.004 1.00 79.88 77 LYS A C 1
ATOM 633 O O . LYS A 1 77 ? -25.597 -2.801 36.049 1.00 79.88 77 LYS A O 1
ATOM 638 N N . GLU A 1 78 ? -25.554 -0.770 37.047 1.00 83.31 78 GLU A N 1
ATOM 639 C CA . GLU A 1 78 ? -25.300 -1.201 38.417 1.00 83.31 78 GLU A CA 1
ATOM 640 C C . GLU A 1 78 ? -26.558 -0.974 39.267 1.00 83.31 78 GLU A C 1
ATOM 642 O O . GLU A 1 78 ? -27.374 -0.096 38.963 1.00 83.31 78 GLU A O 1
ATOM 647 N N . ASP A 1 79 ? -26.756 -1.805 40.290 1.00 80.06 79 ASP A N 1
ATOM 648 C CA . ASP A 1 79 ? -27.820 -1.622 41.280 1.00 80.06 79 ASP A CA 1
ATOM 649 C C . ASP A 1 79 ? -27.439 -0.588 42.361 1.00 80.06 79 ASP A C 1
ATOM 651 O O . ASP A 1 79 ? -26.347 -0.022 42.358 1.00 80.06 79 ASP A O 1
ATOM 655 N N . ALA A 1 80 ? -28.354 -0.317 43.298 1.00 81.19 80 ALA A N 1
ATOM 656 C CA . ALA A 1 80 ? -28.136 0.659 44.370 1.00 81.19 80 ALA A CA 1
ATOM 657 C C . ALA A 1 80 ? -27.025 0.265 45.371 1.00 81.19 80 ALA A C 1
ATOM 659 O O . ALA A 1 80 ? -26.589 1.113 46.149 1.00 81.19 80 ALA A O 1
ATOM 660 N N . GLU A 1 81 ? -26.572 -0.990 45.353 1.00 80.69 81 GLU A N 1
ATOM 661 C CA . GLU A 1 81 ? -25.480 -1.524 46.177 1.00 80.69 81 GLU A CA 1
ATOM 662 C C . GLU A 1 81 ? -24.153 -1.620 45.397 1.00 80.69 81 GLU A C 1
ATOM 664 O O . GLU A 1 81 ? -23.138 -2.027 45.962 1.00 80.69 81 GLU A O 1
ATOM 669 N N . GLY A 1 82 ? -24.131 -1.192 44.128 1.00 79.69 82 GLY A N 1
ATOM 670 C CA . GLY A 1 82 ? -22.942 -1.181 43.273 1.00 79.69 82 GLY A CA 1
ATOM 671 C C . GLY A 1 82 ? -22.650 -2.514 42.579 1.00 79.69 82 GLY A C 1
ATOM 672 O O . GLY A 1 82 ? -21.561 -2.691 42.032 1.00 79.69 82 GLY A O 1
ATOM 673 N N . ASN A 1 83 ? -23.588 -3.468 42.577 1.00 83.38 83 ASN A N 1
ATOM 674 C CA . ASN A 1 83 ? -23.407 -4.726 41.854 1.00 83.38 83 ASN A CA 1
ATOM 675 C C . ASN A 1 83 ? -23.825 -4.568 40.387 1.00 83.38 83 ASN A C 1
ATOM 677 O O . ASN A 1 83 ? -24.897 -4.043 40.072 1.00 83.38 83 ASN A O 1
ATOM 681 N N . ILE A 1 84 ? -22.997 -5.076 39.470 1.00 80.25 84 ILE A N 1
ATOM 682 C CA . ILE A 1 84 ? -23.294 -5.078 38.033 1.00 80.25 84 ILE A CA 1
ATOM 683 C C . ILE A 1 84 ? -24.477 -6.017 37.774 1.00 80.25 84 ILE A C 1
ATOM 685 O O . ILE A 1 84 ? -24.352 -7.236 37.881 1.00 80.25 84 ILE A O 1
ATOM 689 N N . THR A 1 85 ? -25.623 -5.456 37.397 1.00 81.31 85 THR A N 1
ATOM 690 C CA . THR A 1 85 ? -26.850 -6.217 37.110 1.00 81.31 85 THR A CA 1
ATOM 691 C C . THR A 1 85 ? -27.049 -6.459 35.619 1.00 81.31 85 THR A C 1
ATOM 693 O O . THR A 1 85 ? -27.716 -7.421 35.233 1.00 81.31 85 THR A O 1
ATOM 696 N N . PHE A 1 86 ? -26.466 -5.621 34.757 1.00 81.50 86 PHE A N 1
ATOM 697 C CA . PHE A 1 86 ? -26.593 -5.767 33.310 1.00 81.50 86 PHE A CA 1
ATOM 698 C C . PHE A 1 86 ? -25.388 -5.176 32.571 1.00 81.50 86 PHE A C 1
ATOM 700 O O . PHE A 1 86 ? -24.984 -4.046 32.839 1.00 81.50 86 PHE A O 1
ATOM 707 N N . MET A 1 87 ? -24.845 -5.919 31.603 1.00 84.25 87 MET A N 1
ATOM 708 C CA . MET A 1 87 ? -23.775 -5.463 30.713 1.00 84.25 87 MET A CA 1
ATOM 709 C C . MET A 1 87 ? -24.173 -5.730 29.262 1.00 84.25 87 MET A C 1
ATOM 711 O O . MET A 1 87 ? -24.538 -6.853 28.910 1.00 84.25 87 MET A O 1
ATOM 715 N N . GLN A 1 88 ? -24.094 -4.709 28.411 1.00 84.06 88 GLN A N 1
ATOM 716 C CA . GLN A 1 88 ? -24.418 -4.822 26.992 1.00 84.06 88 GLN A CA 1
ATOM 717 C C . GLN A 1 88 ? -23.369 -4.118 26.137 1.00 84.06 88 GLN A C 1
ATOM 719 O O . GLN A 1 88 ? -23.095 -2.934 26.315 1.00 84.06 88 GLN A O 1
ATOM 724 N N . ALA A 1 89 ? -22.817 -4.845 25.167 1.00 85.69 89 ALA A N 1
ATOM 725 C CA . ALA A 1 89 ? -21.936 -4.266 24.164 1.00 85.69 89 ALA A CA 1
ATOM 726 C C . ALA A 1 89 ? -22.746 -3.516 23.095 1.00 85.69 89 ALA A C 1
ATOM 728 O O . ALA A 1 89 ? -23.718 -4.045 22.540 1.00 85.69 89 ALA A O 1
ATOM 729 N N . ASN A 1 90 ? -22.315 -2.303 22.760 1.00 87.25 90 ASN A N 1
ATOM 730 C CA . ASN A 1 90 ? -22.889 -1.499 21.693 1.00 87.25 90 ASN A CA 1
ATOM 731 C C . ASN A 1 90 ? -22.454 -2.043 20.326 1.00 87.25 90 ASN A C 1
ATOM 733 O O . ASN A 1 90 ? -21.494 -1.586 19.703 1.00 87.25 90 ASN A O 1
ATOM 737 N N . THR A 1 91 ? -23.202 -3.032 19.838 1.00 86.19 91 THR A N 1
ATOM 738 C CA . THR A 1 91 ? -22.930 -3.691 18.553 1.00 86.19 91 THR A CA 1
ATOM 739 C C . THR A 1 91 ? -22.935 -2.741 17.352 1.00 86.19 91 THR A C 1
ATOM 741 O O . THR A 1 91 ? -22.308 -3.063 16.343 1.00 86.19 91 THR A O 1
ATOM 744 N N . MET A 1 92 ? -23.592 -1.576 17.429 1.00 85.12 92 MET A N 1
ATOM 745 C CA . MET A 1 92 ? -23.557 -0.566 16.363 1.00 85.12 92 MET A CA 1
ATOM 746 C C . MET A 1 92 ? -22.174 0.076 16.276 1.00 85.12 92 MET A C 1
ATOM 748 O O . MET A 1 92 ? -21.564 0.075 15.206 1.00 85.12 92 MET A O 1
ATOM 752 N N . MET A 1 93 ? -21.640 0.549 17.403 1.00 82.56 93 MET A N 1
ATOM 753 C CA . MET A 1 93 ? -20.315 1.168 17.435 1.00 82.56 93 MET A CA 1
ATOM 754 C C . MET A 1 93 ? -19.208 0.145 17.145 1.00 82.56 93 MET A C 1
ATOM 756 O O . MET A 1 93 ? -18.302 0.422 16.358 1.00 82.56 93 MET A O 1
ATOM 760 N N . THR A 1 94 ? -19.330 -1.086 17.658 1.00 84.19 94 THR A N 1
ATOM 761 C CA . THR A 1 94 ? -18.398 -2.178 17.327 1.00 84.19 94 THR A CA 1
ATOM 762 C C . THR A 1 94 ? -18.374 -2.489 15.826 1.00 84.19 94 THR A C 1
ATOM 764 O O . THR A 1 94 ? -17.305 -2.732 15.267 1.00 84.19 94 THR A O 1
ATOM 767 N N . LYS A 1 95 ? -19.528 -2.461 15.141 1.00 85.81 95 LYS A N 1
ATOM 768 C CA . LYS A 1 95 ? -19.592 -2.649 13.681 1.00 85.81 95 LYS A CA 1
ATOM 769 C C . LYS A 1 95 ? -18.889 -1.524 12.929 1.00 85.81 95 LYS A C 1
ATOM 771 O O . LYS A 1 95 ? -18.155 -1.814 11.991 1.00 85.81 95 LYS A O 1
ATOM 776 N N . VAL A 1 96 ? -19.084 -0.272 13.340 1.00 85.12 96 VAL A N 1
ATOM 777 C CA . VAL A 1 96 ? -18.426 0.885 12.711 1.00 85.12 96 VAL A CA 1
ATOM 778 C C . VAL A 1 96 ? -16.907 0.779 12.842 1.00 85.12 96 VAL A C 1
ATOM 780 O O . VAL A 1 96 ? -16.205 0.875 11.839 1.00 85.12 96 VAL A O 1
ATOM 783 N N . ILE A 1 97 ? -16.393 0.477 14.036 1.00 85.88 97 ILE A N 1
ATOM 784 C CA . ILE A 1 97 ? -14.948 0.298 14.258 1.00 85.88 97 ILE A CA 1
ATOM 785 C C . ILE A 1 97 ? -14.406 -0.872 13.431 1.00 85.88 97 ILE A C 1
ATOM 787 O O . ILE A 1 97 ? -13.337 -0.767 12.833 1.00 85.88 97 ILE A O 1
ATOM 791 N N . LYS A 1 98 ? -15.160 -1.972 13.331 1.00 86.25 98 LYS A N 1
ATOM 792 C CA . LYS A 1 98 ? -14.777 -3.115 12.497 1.00 86.25 98 LYS A CA 1
ATOM 793 C C . LYS A 1 98 ? -14.693 -2.750 11.012 1.00 86.25 98 LYS A C 1
ATOM 795 O O . LYS A 1 98 ? -13.775 -3.206 10.339 1.00 86.25 98 LYS A O 1
ATOM 800 N N . LEU A 1 99 ? -15.615 -1.927 10.508 1.00 86.31 99 LEU A N 1
ATOM 801 C CA . LEU A 1 99 ? -15.572 -1.437 9.128 1.00 86.31 99 LEU A CA 1
ATOM 802 C C . LEU A 1 99 ? -14.345 -0.555 8.884 1.00 86.31 99 LEU A C 1
ATOM 804 O O . LEU A 1 99 ? -13.678 -0.734 7.871 1.00 86.31 99 LEU A O 1
ATOM 808 N N . LEU A 1 100 ? -14.016 0.339 9.821 1.00 83.69 100 LEU A N 1
ATOM 809 C CA . LEU A 1 100 ? -12.817 1.179 9.735 1.00 83.69 100 LEU A CA 1
ATOM 810 C C . LEU A 1 100 ? -11.528 0.344 9.749 1.00 83.69 100 LEU A C 1
ATOM 812 O O . LEU A 1 100 ? -10.618 0.616 8.974 1.00 83.69 100 LEU A O 1
ATOM 816 N N . CYS A 1 101 ? -11.475 -0.706 10.571 1.00 83.19 101 CYS A N 1
ATOM 817 C CA . CYS A 1 101 ? -10.317 -1.595 10.656 1.00 83.19 101 CYS A CA 1
ATOM 818 C C . CYS A 1 101 ? -10.144 -2.450 9.386 1.00 83.19 101 CYS A C 1
ATOM 820 O O . CYS A 1 101 ? -9.035 -2.618 8.893 1.00 83.19 101 CYS A O 1
ATOM 822 N N . ASN A 1 102 ? -11.242 -2.914 8.777 1.00 86.75 102 ASN A N 1
ATOM 823 C CA . ASN A 1 102 ? -11.199 -3.696 7.533 1.00 86.75 102 ASN A CA 1
ATOM 824 C C . ASN A 1 102 ? -10.650 -2.897 6.334 1.00 86.75 102 ASN A C 1
ATOM 826 O O . ASN A 1 102 ? -10.173 -3.484 5.370 1.00 86.75 102 ASN A O 1
ATOM 830 N N . MET A 1 103 ? -10.692 -1.561 6.389 1.00 82.56 103 MET A N 1
ATOM 831 C CA . MET A 1 103 ? -10.068 -0.689 5.383 1.00 82.56 103 MET A CA 1
ATOM 832 C C . MET A 1 103 ? -8.534 -0.701 5.464 1.00 82.56 103 MET A C 1
ATOM 834 O O . MET A 1 103 ? -7.878 -0.247 4.535 1.00 82.56 103 MET A O 1
ATOM 838 N N . GLN A 1 104 ? -7.958 -1.185 6.568 1.00 79.56 104 GLN A N 1
ATOM 839 C CA . GLN A 1 104 ? -6.511 -1.277 6.772 1.00 79.56 104 GLN A CA 1
ATOM 840 C C . GLN A 1 104 ? -5.918 -2.597 6.258 1.00 79.56 104 GLN A C 1
ATOM 842 O O . GLN A 1 104 ? -4.704 -2.681 6.104 1.00 79.56 104 GLN A O 1
ATOM 847 N N . GLU A 1 105 ? -6.744 -3.622 6.025 1.00 73.44 105 GLU A N 1
ATOM 848 C CA . GLU A 1 105 ? -6.305 -4.954 5.567 1.00 73.44 105 GLU A CA 1
ATOM 849 C C . GLU A 1 105 ? -6.367 -5.134 4.035 1.00 73.44 105 GLU A C 1
ATOM 851 O O . GLU A 1 105 ? -6.039 -6.209 3.531 1.00 73.44 105 GLU A O 1
ATOM 856 N N . LEU A 1 106 ? -6.783 -4.090 3.306 1.00 58.38 106 LEU A N 1
ATOM 857 C CA . LEU A 1 106 ? -6.806 -3.994 1.838 1.00 58.38 106 LEU A CA 1
ATOM 858 C C . LEU A 1 106 ? -5.500 -3.404 1.296 1.00 58.38 106 LEU A C 1
ATOM 860 O O . LEU A 1 106 ? -5.072 -3.874 0.219 1.00 58.38 106 LEU A O 1
#

Radius of gyration: 35.25 Å; chains: 1; bounding box: 63×19×112 Å

Sequence (106 aa):
MYIKKRKRYLKVKIYTIIIFMLMVLTFGFFYIDNKIMPTVQAIGELKAQEITTRAINESVSVVVKQDVKYEDLISIKEDAEGNITFMQANTMMTKVIKLLCNMQEL

pLDDT: mean 79.3, std 9.95, range [48.06, 91.19]

Organism: NCBI:txid312168